Protein AF-A0A2X1PHN5-F1 (afdb_monomer)

Nearest PDB structures (foldseek):
  6il2-assembly1_A  TM=5.111E-01  e=9.758E-01  Xanthomonas oryzae pv. oryzae KACC 10331
  3k6l-assembly1_A  TM=4.875E-01  e=1.347E+00  Escherichia coli K-12
  4dr9-assembly1_A  TM=4.939E-01  e=1.984E+00  Synechococcus elongatus PCC 6301
  5xd8-assembly1_B  TM=5.030E-01  e=1.860E+00  Vibrio sp. EJY3
  6uk0-assembly1_A  TM=2.096E-01  e=1.089E-01  HIV-1 M:B_H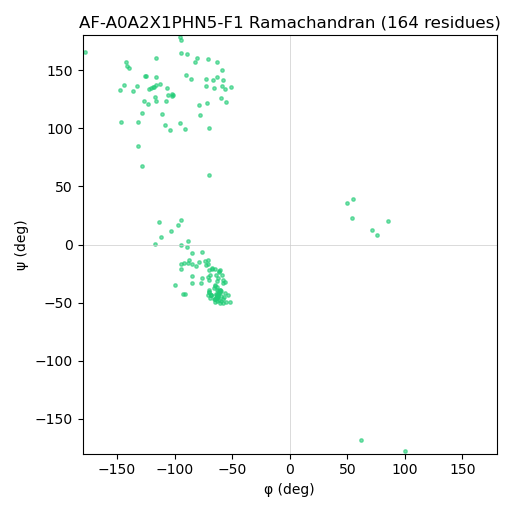XB2R

Organism: Haemophilus influenzae (NCBI:txid727)

Secondary structure (DSSP, 8-state):
--HHHHHHHHHHHHHHS-TT--PPPPTTGGGS---EEEEEEEESSS--GGGG-----S---TTTTTSBTTTTB-S-SEEEEEEEETT--EEEEEEESTTHHHHHHHHHHHHS-TTSPPPSEEEEEE--SSSHHHHHHHHHHHHHHHHHHHHT-GGGTGGGGTTT--

Radius of gyration: 17.21 Å; Cα contacts (8 Å, |Δi|>4): 253; chains: 1; bounding box: 46×29×41 Å

Mean predicted aligned error: 7.7 Å

pLDDT: mean 84.55, std 14.92, range [37.09, 98.5]

Solvent-accessible surface area (backbone atoms only — not comparable to full-atom values): 9466 Å² total; per-residue (Å²): 126,54,72,69,55,51,54,49,48,55,51,53,51,48,71,70,57,53,86,90,68,72,70,78,60,52,80,70,42,76,74,47,74,86,37,51,39,32,39,37,34,42,32,15,62,85,35,50,48,38,73,76,57,82,77,87,66,99,71,76,56,78,60,35,46,54,40,29,77,97,79,50,42,20,56,36,22,15,35,33,43,38,33,32,29,50,77,65,48,75,50,77,48,81,30,63,42,69,55,8,62,60,54,46,52,54,52,50,52,72,53,44,54,73,73,47,78,76,49,83,39,78,47,68,47,48,58,35,81,46,63,34,68,52,53,29,51,50,50,48,53,51,52,54,49,49,52,32,59,34,40,66,51,66,79,60,66,71,56,68,75,66,76,80,77,129

InterPro domains:
  IPR000274 Adenylate cyclase, class-I [PTHR38760] (2-159)
  IPR024686 Adenylate cyclase class-I, conserved site [PS01093] (83-97)
  IPR060068 Adenylate cyclase, class-I, fourth domain [PF26691] (24-154)

Sequence (166 aa):
MTLSTLQSFVTNLRQSFPSTIAKQPKNSDLLNQCEIRSLFIAINLTTDPTSKVEEVLTGISSRDLFSFGSLEQSLVGSIDFTYRNVWNEIRTLHFEGQNAILLALKVLSNKIYRGVNRPDSIQVYCYSERYRQDLRQLVMGLVNRCVSIQVGDINNLAKRHVTRSG

Structure (mmCIF, N/CA/C/O backbone):
data_AF-A0A2X1PHN5-F1
#
_entry.id   AF-A0A2X1PHN5-F1
#
loop_
_atom_site.group_PDB
_atom_site.id
_atom_site.type_symbol
_atom_site.label_atom_id
_atom_site.label_alt_id
_atom_site.label_comp_id
_atom_site.label_asym_id
_atom_site.label_entity_id
_atom_site.label_seq_id
_atom_site.pdbx_PDB_ins_code
_atom_site.Cartn_x
_atom_site.Cartn_y
_atom_site.Cartn_z
_atom_site.occupancy
_atom_site.B_iso_or_equiv
_atom_site.auth_seq_id
_atom_site.auth_comp_id
_atom_site.auth_asym_id
_atom_site.auth_atom_id
_atom_site.pdbx_PDB_model_num
ATOM 1 N N . MET A 1 1 ? 0.512 -2.331 17.552 1.00 79.38 1 MET A N 1
ATOM 2 C CA . MET A 1 1 ? 1.052 -3.461 16.759 1.00 79.38 1 MET A CA 1
ATOM 3 C C . MET A 1 1 ? 1.358 -4.637 17.683 1.00 79.38 1 MET A C 1
ATOM 5 O O . MET A 1 1 ? 2.039 -4.436 18.679 1.00 79.38 1 MET A O 1
ATOM 9 N N . THR A 1 2 ? 0.850 -5.837 17.383 1.00 91.19 2 THR A N 1
ATOM 10 C CA . THR A 1 2 ? 1.113 -7.067 18.160 1.00 91.19 2 THR A CA 1
ATOM 11 C C . THR A 1 2 ? 2.282 -7.867 17.567 1.00 91.19 2 THR A C 1
ATOM 13 O O . THR A 1 2 ? 2.668 -7.658 16.413 1.00 91.19 2 THR A O 1
ATOM 16 N N . LEU A 1 3 ? 2.825 -8.828 18.326 1.00 94.31 3 LEU A N 1
ATOM 17 C CA . LEU A 1 3 ? 3.876 -9.731 17.838 1.00 94.31 3 LEU A CA 1
ATOM 18 C C . LEU A 1 3 ? 3.417 -10.562 16.626 1.00 94.31 3 LEU A C 1
ATOM 20 O O . LEU A 1 3 ? 4.171 -10.712 15.667 1.00 94.31 3 LEU A O 1
ATOM 24 N N . SER A 1 4 ? 2.178 -11.061 16.634 1.00 94.81 4 SER A N 1
ATOM 25 C CA . SER A 1 4 ? 1.624 -11.850 15.524 1.00 94.81 4 SER A CA 1
ATOM 26 C C . SER A 1 4 ? 1.473 -11.024 14.243 1.00 94.81 4 SER A C 1
ATOM 28 O O . SER A 1 4 ? 1.771 -11.514 13.149 1.00 94.81 4 SER A O 1
ATOM 30 N N . THR A 1 5 ? 1.084 -9.749 14.366 1.00 95.06 5 THR A N 1
ATOM 31 C CA . THR A 1 5 ? 1.052 -8.801 13.244 1.00 95.06 5 THR A CA 1
ATOM 32 C C . THR A 1 5 ? 2.453 -8.586 12.675 1.00 95.06 5 THR A C 1
ATOM 34 O O . THR A 1 5 ? 2.631 -8.675 11.460 1.00 95.06 5 THR A O 1
ATOM 37 N N . LEU A 1 6 ? 3.463 -8.390 13.530 1.00 96.12 6 LEU A N 1
ATOM 38 C CA . LEU A 1 6 ? 4.851 -8.219 13.093 1.00 96.12 6 LEU A CA 1
ATOM 39 C C . LEU A 1 6 ? 5.396 -9.472 12.386 1.00 96.12 6 LEU A C 1
ATOM 41 O O . LEU A 1 6 ? 5.999 -9.369 11.321 1.00 96.12 6 LEU A O 1
ATOM 45 N N . GLN A 1 7 ? 5.149 -10.665 12.930 1.00 97.19 7 GLN A N 1
ATOM 46 C CA . GLN A 1 7 ? 5.562 -11.934 12.315 1.00 97.19 7 GLN A CA 1
ATOM 47 C C . GLN A 1 7 ? 4.897 -12.158 10.949 1.00 97.19 7 GLN A C 1
ATOM 49 O O . GLN A 1 7 ? 5.550 -12.600 9.995 1.00 97.19 7 GLN A O 1
ATOM 54 N N . SER A 1 8 ? 3.611 -11.813 10.841 1.00 96.50 8 SER A N 1
ATOM 55 C CA . SER A 1 8 ? 2.874 -11.853 9.576 1.00 96.50 8 SER A CA 1
ATOM 56 C C . SER A 1 8 ? 3.472 -10.869 8.571 1.00 96.50 8 SER A C 1
ATOM 58 O O . SER A 1 8 ? 3.729 -11.245 7.430 1.00 96.50 8 SER A O 1
ATOM 60 N N . PHE A 1 9 ? 3.778 -9.641 9.002 1.00 97.25 9 PHE A N 1
ATOM 61 C CA . PHE A 1 9 ? 4.433 -8.634 8.170 1.00 97.25 9 PHE A CA 1
ATOM 62 C C . PHE A 1 9 ? 5.784 -9.107 7.632 1.00 97.25 9 PHE A C 1
ATOM 64 O O . PHE A 1 9 ? 6.000 -9.083 6.422 1.00 97.25 9 PHE A O 1
ATOM 71 N N . VAL A 1 10 ? 6.663 -9.612 8.501 1.00 96.19 10 VAL A N 1
ATOM 72 C CA . VAL A 1 10 ? 7.979 -10.137 8.104 1.00 96.19 10 VAL A CA 1
ATOM 73 C C . VAL A 1 10 ? 7.837 -11.294 7.111 1.00 96.19 10 VAL A C 1
ATOM 75 O O . VAL A 1 10 ? 8.587 -11.380 6.137 1.00 96.19 10 VAL A O 1
ATOM 78 N N . THR A 1 11 ? 6.855 -12.174 7.319 1.00 96.38 11 THR A N 1
ATOM 79 C CA . THR A 1 11 ? 6.578 -13.289 6.403 1.00 96.38 11 THR A CA 1
ATOM 80 C C . THR A 1 11 ? 6.117 -12.797 5.035 1.00 96.38 11 THR A C 1
ATOM 82 O O . THR A 1 11 ? 6.707 -13.191 4.028 1.00 96.38 11 THR A O 1
ATOM 85 N N . ASN A 1 12 ? 5.138 -11.894 4.997 1.00 96.69 12 ASN A N 1
ATOM 86 C CA . ASN A 1 12 ? 4.619 -11.318 3.758 1.00 96.69 12 ASN A CA 1
ATOM 87 C C . ASN A 1 12 ? 5.710 -10.549 2.997 1.00 96.69 12 ASN A C 1
ATOM 89 O O . ASN A 1 12 ? 5.840 -10.687 1.780 1.00 96.69 12 ASN A O 1
ATOM 93 N N . LEU A 1 13 ? 6.542 -9.782 3.708 1.00 94.56 13 LEU A N 1
ATOM 94 C CA . LEU A 1 13 ? 7.638 -9.016 3.116 1.00 94.56 13 LEU A CA 1
ATOM 95 C C . LEU A 1 13 ? 8.680 -9.941 2.472 1.00 94.56 13 LEU A C 1
ATOM 97 O O . LEU A 1 13 ? 9.066 -9.741 1.320 1.00 94.56 13 LEU A O 1
ATOM 101 N N . ARG A 1 14 ? 9.082 -11.003 3.179 1.00 92.69 14 ARG A N 1
ATOM 102 C CA . ARG A 1 14 ? 10.011 -12.024 2.670 1.00 92.69 14 ARG A CA 1
ATOM 103 C C . ARG A 1 14 ? 9.467 -12.740 1.431 1.00 92.69 14 ARG A C 1
ATOM 105 O O . ARG A 1 14 ? 10.226 -13.001 0.503 1.00 92.69 14 ARG A O 1
ATOM 112 N N . GLN A 1 15 ? 8.168 -13.038 1.400 1.00 91.62 15 GLN A N 1
ATOM 113 C CA . GLN A 1 15 ? 7.505 -13.639 0.235 1.00 91.62 15 GLN A CA 1
ATOM 114 C C . GLN A 1 15 ? 7.393 -12.668 -0.948 1.00 91.62 15 GLN A C 1
ATOM 116 O O . GLN A 1 15 ? 7.431 -13.095 -2.100 1.00 91.62 15 GLN A O 1
ATOM 121 N N . SER A 1 16 ? 7.285 -11.367 -0.675 1.00 91.12 16 SER A N 1
ATOM 122 C CA . SER A 1 16 ? 7.185 -10.327 -1.706 1.00 91.12 16 SER A CA 1
ATOM 123 C C . SER A 1 16 ? 8.523 -10.017 -2.375 1.00 91.12 16 SER A C 1
ATOM 125 O O . SER A 1 16 ? 8.554 -9.634 -3.543 1.00 91.12 16 SER A O 1
ATOM 127 N N . PHE A 1 17 ? 9.631 -10.202 -1.652 1.00 88.00 17 PHE A N 1
ATOM 128 C CA . PHE A 1 17 ? 10.987 -9.931 -2.131 1.00 88.00 17 PHE A CA 1
ATOM 129 C C . PHE A 1 17 ? 11.921 -11.134 -1.924 1.00 88.00 17 PHE A C 1
ATOM 131 O O . PHE A 1 17 ? 12.867 -11.041 -1.137 1.00 88.00 17 PHE A O 1
ATOM 138 N N . PRO A 1 18 ? 11.704 -12.257 -2.633 1.00 77.81 18 PRO A N 1
ATOM 139 C CA . PRO A 1 18 ? 12.570 -13.425 -2.522 1.00 77.81 18 PRO A CA 1
ATOM 140 C C . PRO A 1 18 ? 14.015 -13.076 -2.912 1.00 77.81 18 PRO A C 1
ATOM 142 O O . PRO A 1 18 ? 14.282 -12.555 -3.997 1.00 77.81 18 PRO A O 1
ATOM 145 N N . SER A 1 19 ? 14.959 -13.371 -2.015 1.00 66.62 19 SER A N 1
ATOM 146 C CA . SER A 1 19 ? 16.391 -13.060 -2.157 1.00 66.62 19 SER A CA 1
ATOM 147 C C . SER A 1 19 ? 17.070 -13.799 -3.314 1.00 66.62 19 SER A C 1
ATOM 149 O O . SER A 1 19 ? 18.094 -13.348 -3.815 1.00 66.62 19 SER A O 1
ATOM 151 N N . THR A 1 20 ? 16.482 -14.900 -3.777 1.00 59.81 20 THR A N 1
ATOM 152 C CA . THR A 1 20 ? 17.020 -15.765 -4.834 1.00 59.81 20 THR A CA 1
ATOM 153 C C . THR A 1 20 ? 16.688 -15.309 -6.260 1.00 59.81 20 THR A C 1
ATOM 155 O O . THR A 1 20 ? 17.206 -15.892 -7.206 1.00 59.81 20 THR A O 1
ATOM 158 N N . ILE A 1 21 ? 15.841 -14.284 -6.447 1.00 58.97 21 ILE A N 1
ATOM 159 C CA . ILE A 1 21 ? 15.215 -13.966 -7.755 1.00 58.97 21 ILE A CA 1
ATOM 160 C C . ILE A 1 21 ? 15.618 -12.581 -8.302 1.00 58.97 21 ILE A C 1
ATOM 162 O O . ILE A 1 21 ? 15.196 -12.175 -9.386 1.00 58.97 21 ILE A O 1
ATOM 166 N N . ALA A 1 22 ? 16.462 -11.822 -7.603 1.00 63.22 22 ALA A N 1
ATOM 167 C CA . ALA A 1 22 ? 16.841 -10.491 -8.070 1.00 63.22 22 ALA A CA 1
ATOM 168 C C . ALA A 1 22 ? 17.737 -10.562 -9.326 1.00 63.22 22 ALA A C 1
ATOM 170 O O . ALA A 1 22 ? 18.942 -10.787 -9.229 1.00 63.22 22 ALA A O 1
ATOM 171 N N . LYS A 1 23 ? 17.151 -10.346 -10.516 1.00 67.56 23 LYS A N 1
ATOM 172 C CA . LYS A 1 23 ? 17.905 -10.165 -11.768 1.00 67.56 23 LYS A CA 1
ATOM 173 C C . LYS A 1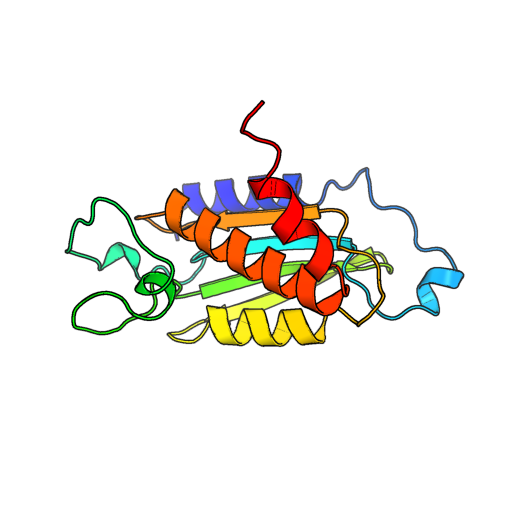 23 ? 18.898 -9.016 -11.590 1.00 67.56 23 LYS A C 1
ATOM 175 O O . LYS A 1 23 ? 18.478 -7.893 -11.291 1.00 67.56 23 LYS A O 1
ATOM 180 N N . GLN A 1 24 ? 20.182 -9.304 -11.803 1.00 76.25 24 GLN A N 1
ATOM 181 C CA . GLN A 1 24 ? 21.234 -8.290 -11.802 1.00 76.25 24 GLN A CA 1
ATOM 182 C C . GLN A 1 24 ? 20.889 -7.194 -12.824 1.00 76.25 24 GLN A C 1
ATOM 184 O O . GLN A 1 24 ? 20.470 -7.539 -13.936 1.00 76.25 24 GLN A O 1
ATOM 189 N N . PRO A 1 25 ? 21.013 -5.904 -12.462 1.00 77.38 25 PRO A N 1
ATOM 190 C CA . PRO A 1 25 ? 20.786 -4.815 -13.401 1.00 77.38 25 PRO A CA 1
ATOM 191 C C . PRO A 1 25 ? 21.736 -4.942 -14.592 1.00 77.38 25 PRO A C 1
ATOM 193 O O . PRO A 1 25 ? 22.926 -5.209 -14.422 1.00 77.38 25 PRO A O 1
ATOM 196 N N . LYS A 1 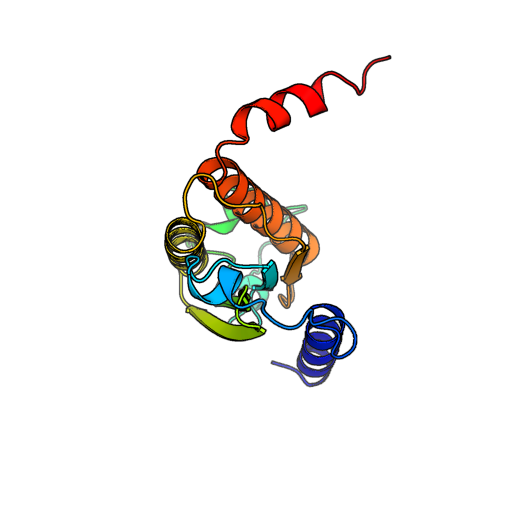26 ? 21.225 -4.741 -15.803 1.00 79.31 26 LYS A N 1
ATOM 197 C CA . LYS A 1 26 ? 22.058 -4.565 -16.995 1.00 79.31 26 LYS A CA 1
ATOM 198 C C . LYS A 1 26 ? 22.533 -3.116 -17.068 1.00 79.31 26 LYS A C 1
ATOM 200 O O . LYS A 1 26 ? 21.853 -2.217 -16.584 1.00 79.31 26 LYS A O 1
ATOM 205 N N . ASN A 1 27 ? 23.639 -2.855 -17.765 1.00 76.56 27 ASN A N 1
ATOM 206 C CA . ASN A 1 27 ? 24.105 -1.477 -17.991 1.00 76.56 27 ASN A CA 1
ATOM 207 C C . ASN A 1 27 ? 23.039 -0.598 -18.672 1.00 76.56 27 ASN A C 1
ATOM 209 O O . ASN A 1 27 ? 22.947 0.587 -18.376 1.00 76.56 27 ASN A O 1
ATOM 213 N N . SER A 1 28 ? 22.194 -1.180 -19.529 1.00 75.31 28 SER A N 1
ATOM 214 C CA . SER A 1 28 ? 21.042 -0.491 -20.126 1.00 75.31 28 SER A CA 1
ATOM 215 C C . SER A 1 28 ? 20.005 -0.042 -19.094 1.00 75.31 28 SER A C 1
ATOM 217 O O . SER A 1 28 ? 19.365 0.984 -19.287 1.00 75.31 28 SER A O 1
ATOM 219 N N . ASP A 1 29 ? 19.849 -0.775 -17.989 1.00 74.00 29 ASP A N 1
ATOM 220 C CA . ASP A 1 29 ? 18.868 -0.454 -16.950 1.00 74.00 29 ASP A CA 1
ATOM 221 C C . ASP A 1 29 ? 19.283 0.797 -16.169 1.00 74.00 29 ASP A C 1
ATOM 223 O O . ASP A 1 29 ? 18.424 1.532 -15.692 1.00 74.00 29 ASP A O 1
ATOM 227 N N . LEU A 1 30 ? 20.589 1.078 -16.079 1.00 71.94 30 LEU A N 1
ATOM 228 C CA . LEU A 1 30 ? 21.127 2.293 -15.452 1.00 71.94 30 LEU A CA 1
ATOM 229 C C . LEU A 1 30 ? 20.787 3.566 -16.239 1.00 71.94 30 LEU A C 1
ATOM 231 O O . LEU A 1 30 ? 20.820 4.656 -15.677 1.00 71.94 30 LEU A O 1
ATOM 235 N N . LEU A 1 31 ? 20.454 3.425 -17.525 1.00 70.12 31 LEU A N 1
ATOM 236 C CA . LEU A 1 31 ? 20.035 4.527 -18.393 1.00 70.12 31 LEU A CA 1
ATOM 237 C C . LEU A 1 31 ? 18.518 4.768 -18.338 1.00 70.12 31 LEU A C 1
ATOM 239 O O . LEU A 1 31 ? 18.054 5.828 -18.759 1.00 70.12 31 LEU A O 1
ATOM 243 N N . ASN A 1 32 ? 17.750 3.804 -17.820 1.00 67.00 32 ASN A N 1
ATOM 244 C CA . ASN A 1 32 ? 16.304 3.918 -17.668 1.00 67.00 32 ASN A CA 1
ATOM 245 C C . ASN A 1 32 ? 15.939 4.731 -16.424 1.00 67.00 32 ASN A C 1
ATOM 247 O O . ASN A 1 32 ? 16.716 4.877 -15.476 1.00 67.00 32 ASN A O 1
ATOM 251 N N . GLN A 1 33 ? 14.707 5.235 -16.405 1.00 70.75 33 GLN A N 1
ATOM 252 C CA . GLN A 1 33 ? 14.147 5.823 -15.194 1.00 70.75 33 GLN A CA 1
ATOM 253 C C . GLN A 1 33 ? 14.046 4.748 -14.098 1.00 70.75 33 GLN A C 1
ATOM 255 O O . GLN A 1 33 ? 14.027 3.551 -14.371 1.00 70.75 33 GLN A O 1
ATOM 260 N N . CYS A 1 34 ? 14.016 5.178 -12.836 1.00 74.12 34 CYS A N 1
ATOM 261 C CA . CYS A 1 34 ? 14.020 4.329 -11.640 1.00 74.12 34 CYS A CA 1
ATOM 262 C C . CYS A 1 34 ? 12.682 3.560 -11.464 1.00 74.12 34 CYS A C 1
ATOM 264 O O . CYS A 1 34 ? 11.959 3.746 -10.483 1.00 74.12 34 CYS A O 1
ATOM 266 N N . GLU A 1 35 ? 12.328 2.738 -12.451 1.00 84.38 35 GLU A N 1
ATOM 267 C CA . GLU A 1 35 ? 11.057 2.033 -12.608 1.00 84.38 35 GLU A CA 1
ATOM 268 C C . GLU A 1 35 ? 10.847 0.970 -11.529 1.00 84.38 35 GLU A C 1
ATOM 270 O O . GLU A 1 35 ? 11.771 0.245 -11.148 1.00 84.38 35 GLU A O 1
ATOM 275 N N . ILE A 1 36 ? 9.605 0.850 -11.058 1.00 89.12 36 ILE A N 1
ATOM 276 C CA . ILE A 1 36 ? 9.200 -0.142 -10.060 1.00 89.12 36 ILE A CA 1
ATOM 277 C C . ILE A 1 36 ? 9.014 -1.509 -10.733 1.00 89.12 36 ILE A C 1
ATOM 279 O O . ILE A 1 36 ? 8.139 -1.664 -11.579 1.00 89.12 36 ILE A O 1
ATOM 283 N N . ARG A 1 37 ? 9.772 -2.523 -10.294 1.00 88.31 37 ARG A N 1
ATOM 284 C CA . ARG A 1 37 ? 9.601 -3.927 -10.715 1.00 88.31 37 ARG A CA 1
ATOM 285 C C . ARG A 1 37 ? 8.652 -4.698 -9.808 1.00 88.31 37 ARG A C 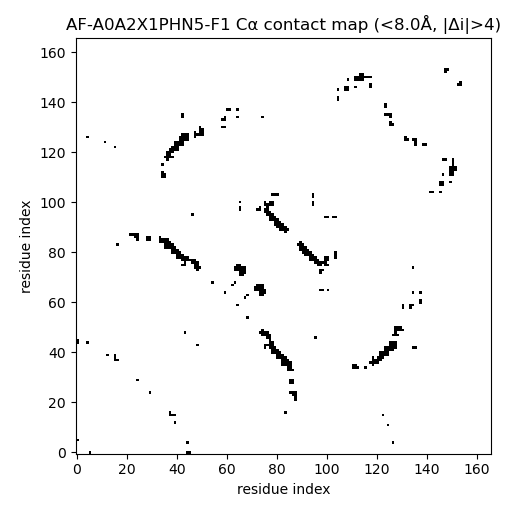1
ATOM 287 O O . ARG A 1 37 ? 7.817 -5.458 -10.278 1.00 88.31 37 ARG A O 1
ATOM 294 N N . SER A 1 38 ? 8.771 -4.513 -8.500 1.00 91.69 38 SER A N 1
ATOM 295 C CA . SER A 1 38 ? 7.950 -5.231 -7.520 1.00 91.69 38 SER A CA 1
ATOM 296 C C . SER A 1 38 ? 7.469 -4.264 -6.459 1.00 91.69 38 SER A C 1
ATOM 298 O O . SER A 1 38 ? 8.278 -3.505 -5.927 1.00 91.69 38 SER A O 1
ATOM 300 N N . LEU A 1 39 ? 6.175 -4.300 -6.152 1.00 95.06 39 LEU A N 1
ATOM 301 C CA . LEU A 1 39 ? 5.524 -3.414 -5.195 1.00 95.06 39 LEU A CA 1
ATOM 302 C C . LEU A 1 39 ? 4.827 -4.232 -4.105 1.00 95.06 39 LEU A C 1
ATOM 304 O O . LEU A 1 39 ? 3.924 -5.019 -4.379 1.00 95.06 39 LEU A O 1
ATOM 308 N N . PHE A 1 40 ? 5.233 -4.006 -2.865 1.00 97.44 40 PHE A N 1
ATOM 309 C CA . PHE A 1 40 ? 4.589 -4.486 -1.653 1.00 97.44 40 PHE A CA 1
ATOM 310 C C . PHE A 1 40 ? 3.881 -3.320 -0.969 1.00 97.44 40 PHE A C 1
ATOM 312 O O . PHE A 1 40 ? 4.455 -2.240 -0.818 1.00 97.44 40 PHE A O 1
ATOM 319 N N . ILE A 1 41 ? 2.644 -3.550 -0.543 1.00 98.38 41 ILE A N 1
ATOM 320 C CA . ILE A 1 41 ? 1.806 -2.545 0.100 1.00 98.38 41 ILE A CA 1
ATOM 321 C C . ILE A 1 41 ? 1.301 -3.095 1.426 1.00 98.38 41 ILE A C 1
ATOM 323 O O . ILE A 1 41 ? 0.645 -4.141 1.449 1.00 98.38 41 ILE A O 1
ATOM 327 N N . ALA A 1 42 ? 1.578 -2.379 2.512 1.00 98.44 42 ALA A N 1
ATOM 328 C CA . ALA A 1 42 ? 1.033 -2.663 3.833 1.00 98.44 42 ALA A CA 1
ATOM 329 C C . ALA A 1 42 ? -0.005 -1.603 4.197 1.00 98.44 42 ALA A C 1
ATOM 331 O O . ALA A 1 42 ? 0.295 -0.418 4.189 1.00 98.44 42 ALA A O 1
ATOM 332 N N . ILE A 1 43 ? -1.225 -2.033 4.506 1.00 98.38 43 ILE A N 1
ATOM 333 C CA . ILE A 1 43 ? -2.319 -1.157 4.936 1.00 98.38 43 ILE A CA 1
ATOM 334 C C . ILE A 1 43 ? -2.462 -1.278 6.449 1.00 98.38 43 ILE A C 1
ATOM 336 O O . ILE A 1 43 ? -2.589 -2.397 6.957 1.00 98.38 43 ILE A O 1
ATOM 340 N N . ASN A 1 44 ? -2.494 -0.137 7.134 1.00 97.56 44 ASN A N 1
ATOM 341 C CA . ASN A 1 44 ? -2.765 0.008 8.563 1.00 97.56 44 ASN A CA 1
ATOM 342 C C . ASN A 1 44 ? -1.837 -0.833 9.451 1.00 97.56 44 ASN A C 1
ATOM 344 O O . ASN A 1 44 ? -2.268 -1.430 10.435 1.00 97.56 44 ASN A O 1
ATOM 348 N N . LEU A 1 45 ? -0.555 -0.923 9.085 1.00 97.44 45 LEU A N 1
ATOM 349 C CA . LEU A 1 45 ? 0.442 -1.636 9.887 1.00 97.44 45 LEU A CA 1
ATOM 350 C C . LEU A 1 45 ? 0.773 -0.876 11.181 1.00 97.44 45 LEU A C 1
ATOM 352 O O . LEU A 1 45 ? 0.879 -1.485 12.247 1.00 97.44 45 LEU A O 1
ATOM 356 N N . THR A 1 46 ? 0.950 0.443 11.071 1.00 96.19 46 THR A N 1
ATOM 357 C CA . THR A 1 46 ? 1.307 1.331 12.191 1.00 96.19 46 THR A CA 1
ATOM 358 C C . THR A 1 46 ? 0.079 1.937 12.862 1.00 96.19 46 THR A C 1
ATOM 360 O O . THR A 1 46 ? 0.000 1.927 14.090 1.00 96.19 46 THR A O 1
ATOM 363 N N . THR A 1 47 ? -0.898 2.385 12.067 1.00 95.94 47 THR A N 1
ATOM 364 C CA . THR A 1 47 ? -2.065 3.138 12.534 1.00 95.94 47 THR A CA 1
ATOM 365 C C . THR A 1 47 ? -3.330 2.538 11.929 1.00 95.94 47 THR A C 1
ATOM 367 O O . THR A 1 47 ? -3.610 2.705 10.743 1.00 95.94 47 THR A O 1
ATOM 370 N N . ASP A 1 48 ? -4.093 1.821 12.759 1.00 95.12 48 ASP A N 1
ATOM 371 C CA . ASP A 1 48 ? -5.333 1.149 12.365 1.00 95.12 48 ASP A CA 1
ATOM 372 C C . ASP A 1 48 ? -6.575 1.842 12.953 1.00 95.12 48 ASP A C 1
ATOM 374 O O . ASP A 1 48 ? -6.888 1.648 14.134 1.00 95.12 48 ASP A O 1
ATOM 378 N N . PRO A 1 49 ? -7.321 2.622 12.147 1.00 93.12 49 PRO A N 1
ATOM 379 C CA . PRO A 1 49 ? -8.532 3.295 12.606 1.00 93.12 49 PRO A CA 1
ATOM 380 C C . PRO A 1 49 ? -9.698 2.315 12.811 1.00 93.12 49 PRO A C 1
ATOM 382 O O . PRO A 1 49 ? -10.647 2.641 13.519 1.00 93.12 49 PRO A O 1
ATOM 385 N N . THR A 1 50 ? -9.628 1.101 12.247 1.00 92.06 50 THR A N 1
ATOM 386 C CA . THR A 1 50 ? -10.737 0.135 12.293 1.00 92.06 50 THR A CA 1
ATOM 387 C C . THR A 1 50 ? -10.981 -0.455 13.685 1.00 92.06 50 THR A C 1
ATOM 389 O O . THR A 1 50 ? -12.097 -0.876 13.984 1.00 92.06 50 THR A O 1
ATOM 392 N N . SER A 1 51 ? -9.973 -0.430 14.562 1.00 88.44 51 SER A N 1
ATOM 393 C CA . SER A 1 51 ? -10.075 -0.847 15.970 1.00 88.44 51 SER A CA 1
ATOM 394 C C . SER A 1 51 ? -11.131 -0.056 16.758 1.00 88.44 51 SER A C 1
ATOM 396 O O . SER A 1 51 ? -11.770 -0.596 17.658 1.00 88.44 51 SER A O 1
ATOM 398 N N . LYS A 1 52 ? -11.359 1.210 16.381 1.00 86.00 52 LYS A N 1
ATOM 399 C CA . LYS A 1 52 ? -12.300 2.135 17.035 1.00 86.00 52 LYS A CA 1
ATOM 400 C C . LYS A 1 52 ? -13.687 2.154 16.393 1.00 86.00 52 LYS A C 1
ATOM 402 O O . LYS A 1 52 ? -14.548 2.912 16.823 1.00 86.00 52 LYS A O 1
ATOM 407 N N . VAL A 1 53 ? -13.899 1.365 15.342 1.00 82.75 53 VAL A N 1
ATOM 408 C CA . VAL A 1 53 ? -15.189 1.303 14.656 1.00 82.75 53 VAL A CA 1
ATOM 409 C C . VAL A 1 53 ? -16.144 0.440 15.477 1.00 82.75 53 VAL A C 1
ATOM 411 O O . VAL A 1 53 ? -15.955 -0.772 15.598 1.00 82.75 53 VAL A O 1
ATOM 414 N N . GLU A 1 54 ? -17.164 1.083 16.041 1.00 77.75 54 GLU A N 1
ATOM 415 C CA . GLU A 1 54 ? -18.239 0.429 16.798 1.00 77.75 54 GLU A CA 1
ATOM 416 C C . GLU A 1 54 ? -19.359 -0.088 15.878 1.00 77.75 54 GLU A C 1
ATOM 418 O O . GLU A 1 54 ? -20.011 -1.085 16.187 1.00 77.75 54 GLU A O 1
ATOM 423 N N . GLU A 1 55 ? -19.545 0.538 14.712 1.00 73.69 55 GLU A N 1
ATOM 424 C CA . GLU A 1 55 ? -20.536 0.128 13.716 1.00 73.69 55 GLU A CA 1
ATOM 425 C C . GLU A 1 55 ? -20.123 -1.174 13.015 1.00 73.69 55 GLU A C 1
ATOM 427 O O . GLU A 1 55 ? -19.074 -1.269 12.370 1.00 73.69 55 GLU A O 1
ATOM 432 N N . VAL A 1 56 ? -20.979 -2.193 13.114 1.00 68.25 56 VAL A N 1
ATOM 433 C CA . VAL A 1 56 ? -20.808 -3.463 12.402 1.00 68.25 56 VAL A CA 1
ATOM 434 C C . VAL A 1 56 ? -21.519 -3.366 11.059 1.00 68.25 56 VAL A C 1
ATOM 436 O O . VAL A 1 56 ? -22.735 -3.534 10.975 1.00 68.25 56 VAL A O 1
ATOM 439 N N . LEU A 1 57 ? -20.758 -3.108 9.998 1.00 73.38 57 LEU A N 1
ATOM 440 C CA . LEU A 1 57 ? -21.258 -3.222 8.633 1.00 73.38 57 LEU A CA 1
ATOM 441 C C . LEU A 1 57 ? -21.024 -4.637 8.100 1.00 73.38 57 LEU A C 1
ATOM 443 O O . LEU A 1 57 ? -20.011 -5.274 8.388 1.00 73.38 57 LEU A O 1
ATOM 447 N N . 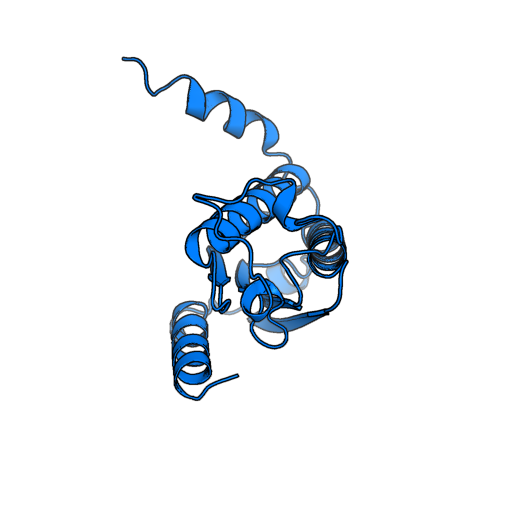THR A 1 58 ? -21.952 -5.118 7.274 1.00 75.44 58 THR A N 1
ATOM 448 C CA . THR A 1 58 ? -21.817 -6.395 6.552 1.00 75.44 58 THR A CA 1
ATOM 449 C C . THR A 1 58 ? -20.766 -6.338 5.438 1.00 75.44 58 THR A C 1
ATOM 451 O O . THR A 1 58 ? -20.346 -7.381 4.944 1.00 75.44 58 THR A O 1
ATOM 454 N N . GLY A 1 59 ? -20.318 -5.135 5.069 1.00 75.56 59 GLY A N 1
ATOM 455 C CA . GLY A 1 59 ? -19.217 -4.876 4.148 1.00 75.56 59 GLY A CA 1
ATOM 456 C C . GLY A 1 59 ? -18.961 -3.377 4.000 1.00 75.56 59 GLY A C 1
ATOM 457 O O . GLY A 1 59 ? -19.797 -2.561 4.388 1.00 75.56 59 GLY A O 1
ATOM 458 N N . ILE A 1 60 ? -17.808 -3.019 3.432 1.00 85.88 60 ILE A N 1
ATOM 459 C CA . ILE A 1 60 ? -17.437 -1.624 3.148 1.00 85.88 60 ILE A CA 1
ATOM 460 C C . ILE A 1 60 ? -17.291 -1.375 1.643 1.00 85.88 60 ILE A C 1
ATOM 462 O O . ILE A 1 60 ? -16.831 -2.224 0.877 1.00 85.88 60 ILE A O 1
ATOM 466 N N . SER A 1 61 ? -17.689 -0.186 1.207 1.00 85.38 61 SER A N 1
ATOM 467 C CA . SER A 1 61 ? -17.606 0.289 -0.172 1.00 85.38 61 SER A CA 1
ATOM 468 C C . SER A 1 61 ? -16.334 1.109 -0.428 1.00 85.38 61 SER A C 1
ATOM 470 O O . SER A 1 61 ? -15.550 1.414 0.467 1.00 85.38 61 SER A O 1
ATOM 472 N N . SER A 1 62 ? -16.121 1.530 -1.680 1.00 82.56 62 SER A N 1
ATOM 473 C CA . SER A 1 62 ? -14.997 2.423 -2.009 1.00 82.56 62 SER A CA 1
ATOM 474 C C . SER A 1 62 ? -15.102 3.801 -1.345 1.00 82.56 62 SER A C 1
ATOM 476 O O . SER A 1 62 ? -14.071 4.428 -1.133 1.00 82.56 62 SER A O 1
ATOM 478 N N . ARG A 1 63 ? -16.315 4.280 -1.027 1.00 84.00 63 ARG A N 1
ATOM 479 C CA . ARG A 1 63 ? -16.523 5.563 -0.331 1.00 84.00 63 ARG A CA 1
ATOM 480 C C . ARG A 1 63 ? -16.025 5.483 1.109 1.00 84.00 63 ARG A C 1
ATOM 482 O O . ARG A 1 63 ? -15.296 6.363 1.555 1.00 84.00 63 ARG A O 1
ATOM 489 N N . ASP A 1 64 ? -16.356 4.375 1.759 1.00 82.19 64 ASP A N 1
ATOM 490 C CA . ASP A 1 64 ? -16.018 4.068 3.149 1.00 82.19 64 ASP A CA 1
ATOM 491 C C . ASP A 1 64 ? -14.506 4.020 3.388 1.00 82.19 64 ASP A C 1
ATOM 493 O O . ASP A 1 64 ? -14.032 4.233 4.497 1.00 82.19 64 ASP A O 1
ATOM 497 N N . LEU A 1 65 ? -13.719 3.801 2.332 1.00 83.88 65 LEU A N 1
ATOM 498 C CA . LEU A 1 65 ? -12.267 3.859 2.412 1.00 83.88 65 LEU A CA 1
ATOM 499 C C . LEU A 1 65 ? -11.744 5.267 2.743 1.00 83.88 65 LEU A C 1
ATOM 501 O O . LEU A 1 65 ? -10.739 5.385 3.438 1.00 83.88 65 LEU A O 1
ATOM 505 N N . PHE A 1 66 ? -12.413 6.312 2.247 1.00 85.69 66 PHE A N 1
ATOM 506 C CA . PHE A 1 66 ? -12.011 7.712 2.422 1.00 85.69 66 PHE A CA 1
ATOM 507 C C . PHE A 1 66 ? -12.789 8.408 3.540 1.00 85.69 66 PHE A C 1
ATOM 509 O O . PHE A 1 66 ? -12.229 9.250 4.239 1.00 85.69 66 PHE A O 1
ATOM 516 N N . SER A 1 67 ? -14.065 8.055 3.699 1.00 84.81 67 SER A N 1
ATOM 517 C CA . SER A 1 67 ? -14.977 8.691 4.647 1.00 84.81 67 SER A CA 1
ATOM 518 C C . SER A 1 67 ? -15.968 7.662 5.182 1.00 84.81 67 SER A C 1
ATOM 520 O O . SER A 1 67 ? -16.888 7.261 4.471 1.00 84.81 67 SER A O 1
ATOM 522 N N . PHE A 1 68 ? -15.767 7.248 6.431 1.00 81.88 68 PHE A N 1
ATOM 523 C CA . PHE A 1 68 ? -16.554 6.237 7.128 1.00 81.88 68 PHE A CA 1
ATOM 524 C C . PHE A 1 68 ? -17.351 6.827 8.290 1.00 81.88 68 PHE A C 1
ATOM 526 O O . PHE A 1 68 ? -16.818 7.609 9.085 1.00 81.88 68 PHE A O 1
ATOM 533 N N . GLY A 1 69 ? -18.599 6.372 8.421 1.00 78.56 69 GLY A N 1
ATOM 534 C CA . GLY A 1 69 ? -19.490 6.721 9.525 1.00 78.56 69 GLY A CA 1
ATOM 535 C C . GLY A 1 69 ? -19.808 8.217 9.603 1.00 78.56 69 GLY A C 1
ATOM 536 O O . GLY A 1 69 ? -19.511 9.000 8.699 1.00 78.56 69 GLY A O 1
ATOM 537 N N . SER A 1 70 ? -20.403 8.625 10.721 1.00 76.06 70 SER A N 1
ATOM 538 C CA . SER A 1 70 ? -20.789 10.020 10.985 1.00 76.06 70 SER A CA 1
ATOM 539 C C . SER A 1 70 ? -19.603 10.978 11.152 1.00 76.06 70 SER A C 1
ATOM 541 O O . SER A 1 70 ? -19.762 12.183 10.980 1.00 76.06 70 SER A O 1
ATOM 543 N N . LEU A 1 71 ? -18.416 10.451 11.470 1.00 78.75 71 LEU A N 1
ATOM 544 C CA . LEU A 1 71 ? -17.188 11.229 11.653 1.00 78.75 71 LEU A CA 1
ATOM 545 C C . LEU A 1 71 ? -16.382 11.418 10.356 1.00 78.75 71 LEU A C 1
ATOM 547 O O . LEU A 1 71 ? -15.333 12.058 10.393 1.00 78.75 71 LEU A O 1
ATOM 551 N N . GLU A 1 72 ? -16.834 10.843 9.235 1.00 83.38 72 GLU A N 1
ATOM 552 C CA . GLU A 1 72 ? -16.188 10.923 7.915 1.00 83.38 72 GLU A CA 1
ATOM 553 C C . GLU A 1 72 ? -14.682 10.583 7.930 1.00 83.38 72 GLU A C 1
ATOM 555 O O . GLU A 1 72 ? -13.868 11.157 7.197 1.00 83.38 72 GLU A O 1
ATOM 560 N N . GLN A 1 73 ? -14.283 9.623 8.769 1.00 86.12 73 GLN A N 1
ATOM 561 C CA . GLN A 1 73 ? -12.878 9.240 8.919 1.00 86.12 73 GLN A CA 1
ATOM 562 C C . GLN A 1 73 ? -12.466 8.194 7.883 1.00 86.12 73 GLN A C 1
ATOM 564 O O . GLN A 1 73 ? -13.220 7.282 7.567 1.00 86.12 73 GLN A O 1
ATOM 569 N N . SER A 1 74 ? -11.240 8.297 7.373 1.00 91.19 74 SER A N 1
ATOM 570 C CA . SER A 1 74 ? -10.661 7.271 6.500 1.00 91.19 74 SER A CA 1
ATOM 571 C C . SER A 1 74 ? -10.451 5.969 7.274 1.00 91.19 74 SER A C 1
ATOM 573 O O . SER A 1 74 ? -9.876 5.977 8.364 1.00 91.19 74 SER A O 1
ATOM 575 N N . LEU A 1 75 ? -10.837 4.835 6.679 1.00 94.19 75 LEU A N 1
ATOM 576 C CA . LEU A 1 75 ? -10.493 3.510 7.208 1.00 94.19 75 LEU A CA 1
ATOM 577 C C . LEU A 1 75 ? -9.034 3.121 6.932 1.00 94.19 75 LEU A C 1
ATOM 579 O O . LEU A 1 75 ? -8.568 2.098 7.428 1.00 94.19 75 LEU A O 1
ATOM 583 N N . VAL A 1 76 ? -8.297 3.918 6.157 1.00 95.94 76 VAL A N 1
ATOM 584 C CA . VAL A 1 76 ? -6.849 3.783 5.967 1.00 95.94 76 VAL A CA 1
ATOM 585 C C . VAL A 1 76 ? -6.153 4.867 6.785 1.00 95.94 76 VAL A C 1
ATOM 587 O O . VAL A 1 76 ? -6.087 6.020 6.358 1.00 95.94 76 VAL A O 1
ATOM 590 N N . GLY A 1 77 ? -5.666 4.492 7.968 1.00 96.06 77 GLY A N 1
ATOM 591 C CA . GLY A 1 77 ? -4.899 5.358 8.861 1.00 96.06 77 GLY A CA 1
ATOM 592 C C . GLY A 1 77 ? -3.414 5.380 8.522 1.00 96.06 77 GLY A C 1
ATOM 593 O O . GLY A 1 77 ? -2.797 6.434 8.640 1.00 96.06 77 GLY A O 1
ATOM 594 N N . SER A 1 78 ? -2.852 4.271 8.036 1.00 97.94 78 SER A N 1
ATOM 595 C CA . SER A 1 78 ? -1.515 4.259 7.441 1.00 97.94 78 SER A CA 1
ATOM 596 C C . SER A 1 78 ? -1.408 3.349 6.224 1.00 97.94 78 SER A C 1
ATOM 598 O O . SER A 1 78 ? -2.167 2.395 6.048 1.00 97.94 78 SER A O 1
ATOM 600 N N . ILE A 1 79 ? -0.470 3.668 5.338 1.00 98.50 79 ILE A N 1
ATOM 601 C CA . ILE A 1 79 ? -0.137 2.843 4.183 1.00 98.50 79 ILE A CA 1
ATOM 602 C C . ILE A 1 79 ? 1.347 2.979 3.853 1.00 98.50 79 ILE A C 1
ATOM 604 O O . ILE A 1 79 ? 1.880 4.084 3.759 1.00 98.50 79 ILE A O 1
ATOM 608 N N . ASP A 1 80 ? 2.002 1.845 3.643 1.00 98.25 80 ASP A N 1
ATOM 609 C CA . ASP A 1 80 ? 3.411 1.774 3.280 1.00 98.25 80 ASP A CA 1
ATOM 610 C C . ASP A 1 80 ? 3.573 1.160 1.898 1.00 98.25 80 ASP A C 1
ATOM 612 O O . ASP A 1 80 ? 2.950 0.142 1.586 1.00 98.25 80 ASP A O 1
ATOM 616 N N . PHE A 1 81 ? 4.458 1.737 1.089 1.00 97.38 81 PHE A N 1
ATOM 617 C CA . PHE A 1 81 ? 4.935 1.143 -0.154 1.00 97.38 81 PHE A CA 1
ATOM 618 C C . PHE A 1 81 ? 6.389 0.745 0.002 1.00 97.38 81 PHE A C 1
ATOM 620 O O . PHE A 1 81 ? 7.260 1.609 0.044 1.00 97.38 81 PHE A O 1
ATOM 627 N N . THR A 1 82 ? 6.662 -0.553 -0.001 1.00 96.75 82 THR A N 1
ATOM 628 C CA . THR A 1 82 ? 8.016 -1.063 -0.204 1.00 96.75 82 THR A CA 1
ATOM 629 C C . THR A 1 82 ? 8.123 -1.541 -1.637 1.00 96.75 82 THR A C 1
ATOM 631 O O . THR A 1 82 ? 7.279 -2.304 -2.096 1.00 96.75 82 THR A O 1
ATOM 634 N N . TYR A 1 83 ? 9.138 -1.109 -2.371 1.00 94.31 83 TYR A N 1
ATOM 635 C CA . TYR A 1 83 ? 9.306 -1.519 -3.756 1.00 94.31 83 TYR A CA 1
ATOM 636 C C . TYR A 1 83 ? 10.756 -1.801 -4.111 1.00 94.31 83 TYR A C 1
ATOM 638 O O . TYR A 1 83 ? 11.671 -1.207 -3.545 1.00 94.31 83 TYR A O 1
ATOM 646 N N . ARG A 1 84 ? 10.945 -2.693 -5.087 1.00 91.62 84 ARG A N 1
ATOM 647 C CA . ARG A 1 84 ? 12.230 -2.962 -5.737 1.00 91.62 84 ARG A CA 1
ATOM 648 C C . ARG A 1 84 ? 12.221 -2.347 -7.131 1.00 91.62 84 ARG A C 1
ATOM 650 O O . ARG A 1 84 ? 11.289 -2.603 -7.895 1.00 91.62 84 ARG A O 1
ATOM 657 N N . ASN A 1 85 ? 13.236 -1.558 -7.469 1.00 89.06 85 ASN A N 1
ATOM 658 C CA . ASN A 1 85 ? 13.345 -0.916 -8.784 1.00 89.06 85 ASN A CA 1
ATOM 659 C C . ASN A 1 85 ? 14.213 -1.712 -9.780 1.00 89.06 85 ASN A C 1
ATOM 661 O O . ASN A 1 85 ? 14.769 -2.762 -9.439 1.00 89.06 85 ASN A O 1
ATOM 665 N N . VAL A 1 86 ? 14.352 -1.216 -11.014 1.00 85.38 86 VAL A N 1
ATOM 666 C CA . VAL A 1 86 ? 15.221 -1.774 -12.079 1.00 85.38 86 VAL A CA 1
ATOM 667 C C . VAL A 1 86 ? 16.718 -1.805 -11.742 1.00 85.38 86 VAL A C 1
ATOM 669 O O . VAL A 1 86 ? 17.430 -2.682 -12.221 1.00 85.38 86 VAL A O 1
ATOM 672 N N . TRP A 1 87 ? 17.178 -0.972 -10.809 1.00 86.62 87 TRP A N 1
ATOM 673 C CA . TRP A 1 87 ? 18.554 -0.993 -10.284 1.00 86.62 87 TRP A CA 1
ATOM 674 C C . TRP A 1 87 ? 18.745 -1.932 -9.094 1.00 86.62 87 TRP A C 1
ATOM 676 O O . TRP A 1 87 ? 19.835 -2.031 -8.546 1.00 86.62 87 TRP A O 1
ATOM 686 N N . ASN A 1 88 ? 17.690 -2.659 -8.719 1.00 86.62 88 ASN A N 1
ATOM 687 C CA . ASN A 1 88 ? 17.673 -3.606 -7.610 1.00 86.62 88 ASN A CA 1
ATOM 688 C C . ASN A 1 88 ? 17.718 -2.953 -6.215 1.00 86.62 88 ASN A C 1
ATOM 690 O O . ASN A 1 88 ? 17.874 -3.657 -5.217 1.00 86.62 88 ASN A O 1
ATOM 694 N N . GLU A 1 89 ? 17.513 -1.637 -6.128 1.00 89.12 89 GLU A N 1
ATOM 695 C CA . GLU A 1 89 ? 17.338 -0.938 -4.856 1.00 89.12 89 GLU A CA 1
ATOM 696 C C . GLU A 1 89 ? 15.966 -1.259 -4.268 1.00 89.12 89 GLU A C 1
ATOM 698 O O . GLU A 1 89 ? 14.967 -1.312 -4.995 1.00 89.12 89 GLU A O 1
ATOM 703 N N . ILE A 1 90 ? 15.912 -1.405 -2.945 1.00 91.38 90 ILE A N 1
ATOM 704 C CA . ILE A 1 90 ? 14.661 -1.470 -2.194 1.00 91.38 90 ILE A CA 1
ATOM 705 C C . ILE A 1 90 ? 14.433 -0.115 -1.535 1.00 91.38 90 ILE A C 1
ATOM 707 O O . ILE A 1 90 ? 15.309 0.395 -0.838 1.00 91.38 90 ILE A O 1
ATOM 711 N N . ARG A 1 91 ? 13.249 0.461 -1.735 1.00 93.31 91 ARG A N 1
ATOM 712 C CA . ARG A 1 91 ? 12.832 1.699 -1.072 1.00 93.31 91 ARG A CA 1
ATOM 713 C C . ARG A 1 91 ? 11.506 1.493 -0.366 1.00 93.31 91 ARG A C 1
ATOM 715 O O . ARG A 1 91 ? 10.646 0.785 -0.881 1.00 93.31 91 ARG A O 1
ATOM 722 N N . THR A 1 92 ? 11.348 2.149 0.778 1.00 96.38 92 THR A N 1
ATOM 723 C CA . THR A 1 92 ? 10.092 2.191 1.528 1.00 96.38 92 THR A CA 1
ATOM 724 C C . THR A 1 92 ? 9.610 3.630 1.625 1.00 96.38 92 THR A C 1
ATOM 726 O O . THR A 1 92 ? 10.395 4.537 1.892 1.00 96.38 92 THR A O 1
ATOM 729 N N . LEU A 1 93 ? 8.320 3.829 1.387 1.00 97.50 93 LEU A N 1
ATOM 730 C CA . LEU A 1 93 ? 7.608 5.087 1.554 1.00 97.50 93 LEU A CA 1
ATOM 731 C C . LEU A 1 93 ? 6.487 4.855 2.558 1.00 97.50 93 LEU A C 1
ATOM 733 O O . LEU A 1 93 ? 5.772 3.864 2.436 1.00 97.50 93 LEU A O 1
ATOM 737 N N . HIS A 1 94 ? 6.338 5.771 3.503 1.00 98.06 94 HIS A N 1
ATOM 738 C CA . HIS A 1 94 ? 5.340 5.697 4.560 1.00 98.06 94 HIS A CA 1
ATOM 739 C C . HIS A 1 94 ? 4.381 6.884 4.453 1.00 98.06 94 HIS A C 1
ATOM 741 O O . HIS A 1 94 ? 4.819 8.020 4.249 1.00 98.06 94 HIS A O 1
ATOM 747 N N . PHE A 1 95 ? 3.085 6.617 4.593 1.00 98.25 95 PHE A N 1
ATOM 748 C CA . PHE A 1 95 ? 2.027 7.620 4.605 1.00 98.25 95 PHE A CA 1
ATOM 749 C C . PHE A 1 95 ? 1.084 7.344 5.774 1.00 98.25 95 PHE A C 1
ATOM 751 O O . PHE A 1 95 ? 0.675 6.204 5.990 1.00 98.25 95 PHE A O 1
ATOM 758 N N . GLU A 1 96 ? 0.691 8.393 6.490 1.00 97.12 96 GLU A N 1
ATOM 759 C CA . GLU A 1 96 ? -0.171 8.293 7.668 1.00 97.12 96 GLU A CA 1
ATOM 760 C C . GLU A 1 96 ? -1.164 9.465 7.735 1.00 97.12 96 GLU A C 1
ATOM 762 O O . GLU A 1 96 ? -0.949 10.522 7.136 1.00 97.12 96 GLU A O 1
ATOM 767 N N . GLY A 1 97 ? -2.274 9.256 8.444 1.00 94.12 97 GLY A N 1
ATOM 768 C CA . GLY A 1 97 ? -3.333 10.233 8.680 1.00 94.12 97 GLY A CA 1
ATOM 769 C C . GLY A 1 97 ? -4.547 10.047 7.768 1.00 94.12 97 GLY A C 1
ATOM 770 O O . GLY A 1 97 ? -4.602 9.143 6.938 1.00 94.12 97 GLY A O 1
ATOM 771 N N . GLN A 1 98 ? -5.534 10.941 7.892 1.00 92.00 98 GLN A N 1
ATOM 772 C CA . GLN A 1 98 ? -6.822 10.832 7.182 1.00 92.00 98 GLN A CA 1
ATOM 773 C C . GLN A 1 98 ? -6.677 10.799 5.649 1.00 92.00 98 GLN A C 1
ATOM 775 O O . GLN A 1 98 ? -7.499 10.207 4.960 1.00 92.00 98 GLN A O 1
ATOM 780 N N . ASN A 1 99 ? -5.600 11.381 5.114 1.00 93.44 99 ASN A N 1
ATOM 781 C CA . ASN A 1 99 ? -5.314 11.432 3.679 1.00 93.44 99 ASN A CA 1
ATOM 782 C C . ASN A 1 99 ? -4.242 10.423 3.226 1.00 93.44 99 ASN A C 1
ATOM 784 O O . ASN A 1 99 ? -3.759 10.531 2.096 1.00 93.44 99 ASN A O 1
ATOM 788 N N . ALA A 1 100 ? -3.851 9.456 4.068 1.00 96.12 100 ALA A N 1
ATOM 789 C CA . ALA A 1 100 ? -2.735 8.542 3.802 1.00 96.12 100 ALA A CA 1
ATOM 790 C C . ALA A 1 100 ? -2.844 7.859 2.428 1.00 96.12 100 ALA A C 1
ATOM 792 O O . ALA A 1 100 ? -1.915 7.920 1.622 1.00 96.12 100 ALA A O 1
ATOM 793 N N . ILE A 1 101 ? -4.011 7.288 2.111 1.00 95.19 101 ILE A N 1
ATOM 794 C CA . ILE A 1 101 ? -4.262 6.628 0.823 1.00 95.19 101 ILE A CA 1
ATOM 795 C C . ILE A 1 101 ? -4.173 7.594 -0.369 1.00 95.19 101 ILE A C 1
ATOM 797 O O . ILE A 1 101 ? -3.628 7.233 -1.411 1.00 95.19 101 ILE A O 1
ATOM 801 N N . LEU A 1 102 ? -4.666 8.828 -0.235 1.00 94.50 102 LEU A N 1
ATOM 802 C CA . LEU A 1 102 ? -4.642 9.818 -1.315 1.00 94.50 102 LEU A CA 1
ATOM 803 C C . LEU A 1 102 ? -3.209 10.269 -1.609 1.00 94.50 102 LEU A C 1
ATOM 805 O O . LEU A 1 102 ? -2.802 10.334 -2.771 1.00 94.50 102 LEU A O 1
ATOM 809 N N . LEU A 1 103 ? -2.425 10.525 -0.558 1.00 96.00 103 LEU A N 1
ATOM 810 C CA . LEU A 1 103 ? -1.006 10.861 -0.676 1.00 96.00 103 LEU A CA 1
ATOM 811 C C . LEU A 1 103 ? -0.213 9.707 -1.294 1.00 96.00 103 LEU A C 1
ATOM 813 O O . LEU A 1 103 ? 0.584 9.933 -2.206 1.00 96.00 103 LEU A O 1
ATOM 817 N N . ALA A 1 104 ? -0.486 8.476 -0.865 1.00 96.62 104 ALA A N 1
ATOM 818 C CA . ALA A 1 104 ? 0.145 7.288 -1.415 1.00 96.62 104 ALA A CA 1
ATOM 819 C C . ALA A 1 104 ? -0.162 7.136 -2.912 1.00 96.62 104 ALA A C 1
ATOM 821 O O . ALA A 1 104 ? 0.757 7.024 -3.724 1.00 96.62 104 ALA A O 1
ATOM 822 N N . LEU A 1 105 ? -1.434 7.222 -3.317 1.00 95.00 105 LEU A N 1
ATOM 823 C CA . LEU A 1 105 ? -1.829 7.135 -4.727 1.00 95.00 105 LEU A CA 1
ATOM 824 C C . LEU A 1 105 ? -1.204 8.248 -5.579 1.00 95.00 105 LEU A C 1
ATOM 826 O O .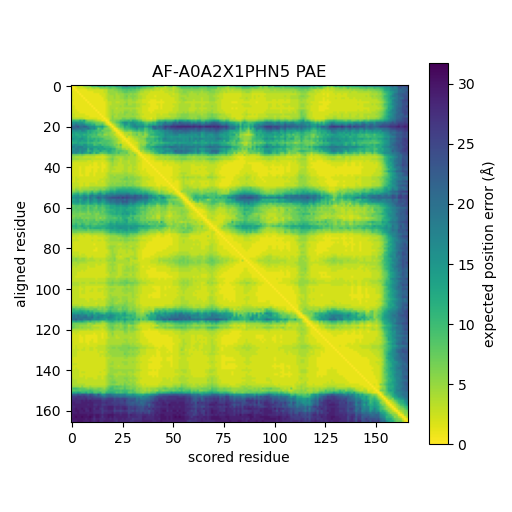 LEU A 1 105 ? -0.756 7.964 -6.690 1.00 95.00 105 LEU A O 1
ATOM 830 N N . LYS A 1 106 ? -1.105 9.476 -5.051 1.00 94.56 106 LYS A N 1
ATOM 831 C CA . LYS A 1 106 ? -0.419 10.602 -5.707 1.00 94.56 106 LYS A CA 1
ATOM 832 C C . LYS A 1 106 ? 1.074 10.329 -5.909 1.00 94.56 106 LYS A C 1
ATOM 834 O O . LYS A 1 106 ? 1.631 10.642 -6.959 1.00 94.56 106 LYS A O 1
ATOM 839 N N . VAL A 1 107 ? 1.753 9.766 -4.911 1.00 93.62 107 VAL A N 1
ATOM 840 C CA . VAL A 1 107 ? 3.175 9.428 -5.055 1.00 93.62 107 VAL A CA 1
ATOM 841 C C . VAL A 1 107 ? 3.362 8.265 -6.024 1.00 93.62 107 VAL A C 1
ATOM 843 O O . VAL A 1 107 ? 4.253 8.328 -6.870 1.00 93.62 107 VAL A O 1
ATOM 846 N N . LEU A 1 108 ? 2.499 7.247 -5.970 1.00 92.19 108 LEU A N 1
ATOM 847 C CA . LEU A 1 108 ? 2.538 6.131 -6.912 1.00 92.19 108 LEU A CA 1
ATOM 848 C C . LEU A 1 108 ? 2.344 6.602 -8.355 1.00 92.19 108 LEU A C 1
ATOM 850 O O . LEU A 1 108 ? 3.108 6.194 -9.226 1.00 92.19 108 LEU A O 1
ATOM 854 N N . SER A 1 109 ? 1.383 7.497 -8.608 1.00 89.81 109 SER A N 1
ATOM 855 C CA . SER A 1 109 ? 1.132 8.018 -9.956 1.00 89.81 109 SER A CA 1
AT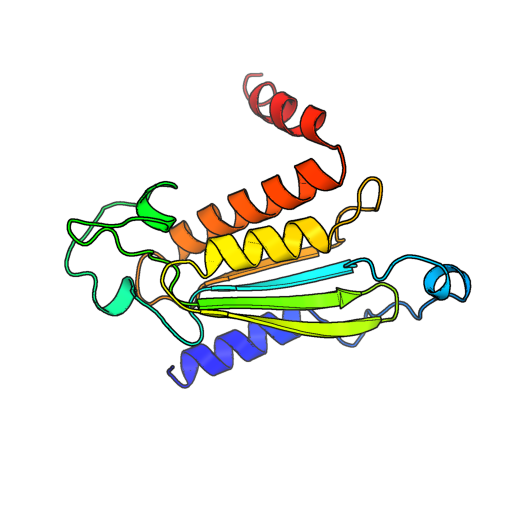OM 856 C C . SER A 1 109 ? 2.325 8.777 -10.532 1.00 89.81 109 SER A C 1
ATOM 858 O O . SER A 1 109 ? 2.507 8.780 -11.739 1.00 89.81 109 SER A O 1
ATOM 860 N N . ASN A 1 110 ? 3.145 9.396 -9.678 1.00 86.56 110 ASN A N 1
ATOM 861 C CA . ASN A 1 110 ? 4.363 10.098 -10.092 1.00 86.56 110 ASN A CA 1
ATOM 862 C C . ASN A 1 110 ? 5.582 9.170 -10.222 1.00 86.56 110 ASN A C 1
ATOM 864 O O . ASN A 1 110 ? 6.595 9.564 -10.796 1.00 86.56 110 ASN A O 1
ATOM 868 N N . LYS A 1 111 ? 5.515 7.965 -9.646 1.00 84.19 111 LYS A N 1
ATOM 869 C CA . LYS A 1 111 ? 6.581 6.951 -9.686 1.00 84.19 111 LYS A CA 1
ATOM 870 C C . LYS A 1 111 ? 6.409 5.944 -10.821 1.00 84.19 111 LYS A C 1
ATOM 872 O O . LYS A 1 111 ? 7.381 5.294 -11.192 1.00 84.19 111 LYS A O 1
ATOM 877 N N . ILE A 1 112 ? 5.196 5.798 -11.346 1.00 80.50 112 ILE A N 1
ATOM 878 C CA . ILE A 1 112 ? 4.925 5.016 -12.550 1.00 80.50 112 ILE A CA 1
ATOM 879 C C . ILE A 1 112 ? 4.928 5.990 -13.717 1.00 80.50 112 ILE A C 1
ATOM 881 O O . ILE A 1 112 ? 4.000 6.778 -13.883 1.00 80.50 112 ILE A O 1
ATOM 885 N N . TYR A 1 113 ? 6.005 5.963 -14.491 1.00 72.38 113 TYR A N 1
ATOM 886 C CA . TYR A 1 113 ? 6.151 6.827 -15.651 1.00 72.38 113 TYR A CA 1
ATOM 887 C C . TYR A 1 113 ? 5.203 6.383 -16.776 1.00 72.38 113 TYR A C 1
ATOM 889 O O . TYR A 1 113 ? 4.710 5.252 -16.799 1.00 72.38 113 TYR A O 1
ATOM 897 N N . ARG A 1 114 ? 4.901 7.281 -17.716 1.00 63.19 114 ARG A N 1
ATOM 898 C CA . ARG A 1 114 ? 4.073 6.913 -18.869 1.00 63.19 114 ARG A CA 1
ATOM 899 C C . ARG A 1 114 ? 4.856 6.033 -19.833 1.00 63.19 114 ARG A C 1
ATOM 901 O O . ARG A 1 114 ? 5.996 6.347 -20.153 1.00 63.19 114 ARG A O 1
ATOM 908 N N . GLY A 1 115 ? 4.216 4.975 -20.328 1.00 60.06 115 GLY A N 1
ATOM 909 C CA . GLY A 1 115 ? 4.782 4.099 -21.360 1.00 60.06 115 GLY A CA 1
ATOM 910 C C . GLY A 1 115 ? 5.867 3.128 -20.880 1.00 60.06 115 GLY A C 1
ATOM 911 O O . GLY A 1 115 ? 6.480 2.466 -21.711 1.00 60.06 115 GLY A O 1
ATOM 912 N N . VAL A 1 116 ? 6.099 3.022 -19.569 1.00 70.56 116 VAL A N 1
ATOM 913 C CA . VAL A 1 116 ? 6.950 1.972 -18.982 1.00 70.56 116 VAL A CA 1
ATOM 914 C C . VAL A 1 116 ? 6.149 0.721 -18.653 1.00 70.56 116 VAL A C 1
ATOM 916 O O . VAL A 1 116 ? 4.918 0.734 -18.601 1.00 70.56 116 VAL A O 1
ATOM 919 N N . ASN A 1 117 ? 6.869 -0.378 -18.438 1.00 73.81 117 ASN A N 1
ATOM 920 C CA . ASN A 1 117 ? 6.262 -1.662 -18.132 1.00 73.81 117 ASN A CA 1
ATOM 921 C C . ASN A 1 117 ? 5.489 -1.605 -16.809 1.00 73.81 117 ASN A C 1
ATOM 923 O O . ASN A 1 117 ? 5.897 -0.967 -15.835 1.00 73.81 117 ASN A O 1
ATOM 927 N N . ARG A 1 118 ? 4.368 -2.330 -16.759 1.00 82.25 118 ARG A N 1
ATOM 928 C CA . ARG A 1 118 ? 3.669 -2.602 -15.503 1.00 82.25 118 ARG A CA 1
ATOM 929 C C . ARG A 1 118 ? 4.631 -3.319 -14.541 1.00 82.25 118 ARG A C 1
ATOM 931 O O . ARG A 1 118 ? 5.346 -4.206 -15.002 1.00 82.25 118 ARG A O 1
ATOM 938 N N . PRO A 1 119 ? 4.607 -3.017 -13.228 1.00 87.25 119 PRO A N 1
ATOM 939 C CA . PRO A 1 119 ? 5.344 -3.811 -12.252 1.00 87.25 119 PRO A CA 1
ATOM 940 C C . PRO A 1 119 ? 5.028 -5.305 -12.399 1.00 87.25 119 PRO A C 1
ATOM 942 O O . PRO A 1 119 ? 3.856 -5.681 -12.499 1.00 87.25 119 PRO A O 1
ATOM 945 N N . ASP A 1 120 ? 6.065 -6.143 -12.359 1.00 87.19 120 ASP A N 1
ATOM 946 C CA . ASP A 1 120 ? 5.974 -7.604 -12.461 1.00 87.19 120 ASP A CA 1
ATOM 947 C C . ASP A 1 120 ? 5.082 -8.190 -11.357 1.00 87.19 120 ASP A C 1
ATOM 949 O O . ASP A 1 120 ? 4.391 -9.191 -11.549 1.00 87.19 120 ASP A O 1
ATOM 953 N N . SER A 1 121 ? 5.093 -7.562 -10.178 1.00 90.75 121 SER A N 1
ATOM 954 C CA . SER A 1 121 ? 4.281 -7.975 -9.040 1.00 90.75 121 SER A CA 1
ATOM 955 C C . SER A 1 121 ? 3.774 -6.786 -8.227 1.00 90.75 121 SER A C 1
ATOM 957 O O . SER A 1 121 ? 4.500 -5.832 -7.939 1.00 90.75 121 SER A O 1
ATOM 959 N N . ILE A 1 122 ? 2.503 -6.866 -7.830 1.00 94.50 122 ILE A N 1
ATOM 960 C CA . ILE A 1 122 ? 1.868 -5.954 -6.878 1.00 94.50 122 ILE A CA 1
ATOM 961 C C . ILE A 1 122 ? 1.203 -6.819 -5.809 1.00 94.50 122 ILE A C 1
ATOM 963 O O . ILE A 1 122 ? 0.251 -7.546 -6.095 1.00 94.50 122 ILE A O 1
ATOM 967 N N . GLN A 1 123 ? 1.710 -6.758 -4.582 1.00 96.94 123 GLN A N 1
ATOM 968 C CA . GLN A 1 123 ? 1.184 -7.501 -3.444 1.00 96.94 123 GLN A CA 1
ATOM 969 C C . GLN A 1 123 ? 0.656 -6.529 -2.393 1.00 96.94 123 GLN A C 1
ATOM 971 O O . GLN A 1 123 ? 1.381 -5.659 -1.921 1.00 96.94 123 GLN A O 1
ATOM 976 N N . VAL A 1 124 ? -0.615 -6.683 -2.023 1.00 98.12 124 VAL A N 1
ATOM 977 C CA . VAL A 1 124 ? -1.289 -5.830 -1.036 1.00 98.12 124 VAL A CA 1
ATOM 978 C C . VAL A 1 124 ? -1.695 -6.680 0.154 1.00 98.12 124 VAL A C 1
ATOM 980 O O . VAL A 1 124 ? -2.388 -7.690 -0.013 1.00 98.12 124 VAL A O 1
ATOM 983 N N . TYR A 1 125 ? -1.291 -6.241 1.340 1.00 98.38 125 TYR A N 1
ATOM 984 C CA . TYR A 1 125 ? -1.601 -6.854 2.624 1.00 98.38 125 TYR A CA 1
ATOM 985 C C . TYR A 1 125 ? -2.238 -5.816 3.544 1.00 98.38 125 TYR A C 1
ATOM 987 O O . TYR A 1 125 ? -1.888 -4.638 3.510 1.00 98.38 125 TYR A O 1
ATOM 995 N N . CYS A 1 126 ? -3.180 -6.258 4.369 1.00 97.94 126 CYS A N 1
ATOM 996 C CA . CYS A 1 126 ? -3.867 -5.406 5.328 1.00 97.94 126 CYS A CA 1
ATOM 997 C C . CYS A 1 126 ? -3.676 -5.969 6.733 1.00 97.94 126 CYS A C 1
ATOM 999 O O . CYS A 1 126 ? -3.821 -7.176 6.942 1.00 97.94 126 CYS A O 1
ATOM 1001 N N . TYR A 1 127 ? -3.339 -5.088 7.669 1.00 97.81 127 TYR A N 1
ATOM 1002 C CA . TYR A 1 127 ? -3.057 -5.418 9.064 1.00 97.81 127 TYR A CA 1
ATOM 1003 C C . TYR A 1 127 ? -4.120 -4.881 10.024 1.00 97.81 127 TYR A C 1
ATOM 1005 O O . TYR A 1 127 ? -3.981 -5.061 11.230 1.00 97.81 127 TYR A O 1
ATOM 1013 N N . SER A 1 128 ? -5.210 -4.322 9.487 1.00 95.56 128 SER A N 1
ATOM 1014 C CA . SER A 1 128 ? -6.363 -3.897 10.275 1.00 95.56 128 SER A CA 1
ATOM 1015 C C . SER A 1 128 ? -6.997 -5.029 11.069 1.00 95.56 128 SER A C 1
ATOM 1017 O O . SER A 1 128 ? -6.976 -6.198 10.652 1.00 95.56 128 SER A O 1
ATOM 1019 N N . GLU A 1 129 ? -7.584 -4.660 12.200 1.00 93.50 129 GLU A N 1
ATOM 1020 C CA . GLU A 1 129 ? -8.387 -5.520 13.060 1.00 93.50 129 GLU A CA 1
ATOM 1021 C C . GLU A 1 129 ? -9.728 -5.871 12.411 1.00 93.50 129 GLU A C 1
ATOM 1023 O O . GLU A 1 129 ? -10.135 -7.034 12.444 1.00 93.50 129 GLU A O 1
ATOM 1028 N N . ARG A 1 130 ? -10.385 -4.905 11.754 1.00 91.69 130 ARG A N 1
ATOM 1029 C CA . ARG A 1 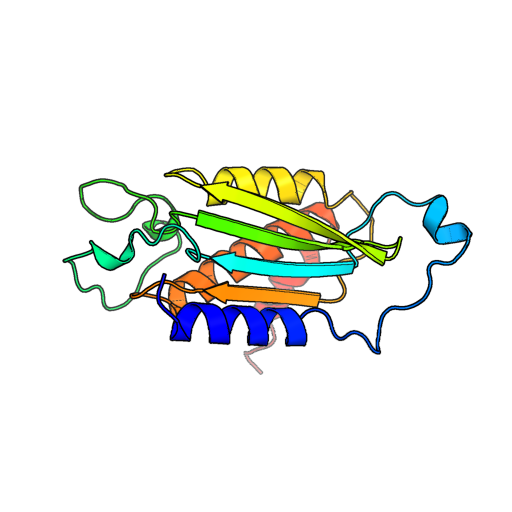130 ? -11.657 -5.116 11.042 1.00 91.69 130 ARG A CA 1
ATOM 1030 C C . ARG A 1 130 ? -11.509 -4.890 9.540 1.00 91.69 130 ARG A C 1
ATOM 1032 O O . ARG A 1 130 ? -10.551 -4.279 9.074 1.00 91.69 130 ARG A O 1
ATOM 1039 N N . TYR A 1 131 ? -12.458 -5.425 8.769 1.00 92.25 131 TYR A N 1
ATOM 1040 C CA . TYR A 1 131 ? -12.578 -5.220 7.315 1.00 92.25 131 TYR A CA 1
ATOM 1041 C C . TYR A 1 131 ? -11.318 -5.554 6.497 1.00 92.25 131 TYR A C 1
ATOM 1043 O O . TYR A 1 131 ? -11.136 -5.064 5.384 1.00 92.25 131 TYR A O 1
ATOM 1051 N N . ARG A 1 132 ? -10.432 -6.409 7.026 1.00 94.06 132 ARG A N 1
ATOM 1052 C CA . ARG A 1 132 ? -9.109 -6.684 6.446 1.00 94.06 132 ARG A CA 1
ATOM 1053 C C . ARG A 1 132 ? -9.174 -7.110 4.979 1.00 94.06 132 ARG A C 1
ATOM 1055 O O . ARG A 1 132 ? -8.362 -6.672 4.164 1.00 94.06 132 ARG A O 1
ATOM 1062 N N . GLN A 1 133 ? -10.120 -7.988 4.646 1.00 94.00 133 GLN A N 1
ATOM 1063 C CA . GLN A 1 133 ? -10.299 -8.481 3.282 1.00 94.00 133 GLN A CA 1
ATOM 1064 C C . GLN A 1 133 ? -10.831 -7.384 2.357 1.00 94.00 133 GLN A C 1
ATOM 1066 O O . GLN A 1 133 ? -10.263 -7.185 1.284 1.00 94.00 133 GLN A O 1
ATOM 1071 N N . ASP A 1 134 ? -11.849 -6.642 2.785 1.00 93.88 134 ASP A N 1
ATOM 1072 C CA . ASP A 1 134 ? -12.460 -5.584 1.980 1.00 93.88 134 ASP A CA 1
ATOM 1073 C C . ASP A 1 134 ? -11.478 -4.439 1.724 1.00 93.88 134 ASP A C 1
ATOM 1075 O O . ASP A 1 134 ? -11.262 -4.062 0.572 1.00 93.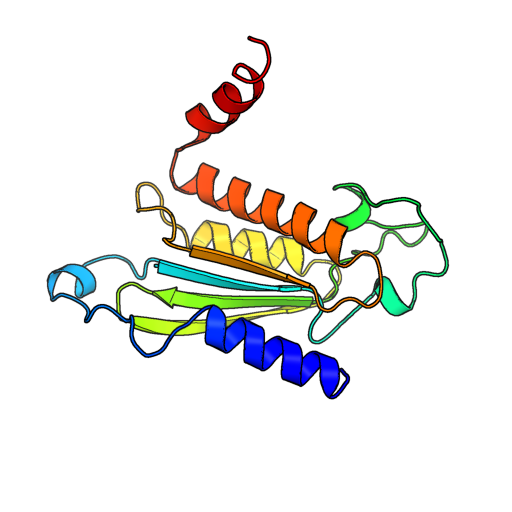88 134 ASP A O 1
ATOM 1079 N N . LEU A 1 135 ? -10.781 -3.960 2.762 1.00 95.62 135 LEU A N 1
ATOM 1080 C CA . LEU A 1 135 ? -9.744 -2.932 2.634 1.00 95.62 135 LEU A CA 1
ATOM 1081 C C . LEU A 1 135 ? -8.649 -3.365 1.664 1.00 95.62 135 LEU A C 1
ATOM 1083 O O . LEU A 1 135 ? -8.264 -2.605 0.773 1.00 95.62 135 LEU A O 1
ATOM 1087 N N . ARG A 1 136 ? -8.180 -4.612 1.780 1.00 97.19 136 ARG A N 1
ATOM 1088 C CA . ARG A 1 136 ? -7.197 -5.167 0.848 1.00 97.19 136 ARG A CA 1
ATOM 1089 C C . ARG A 1 136 ? -7.708 -5.127 -0.594 1.00 97.19 136 ARG A C 1
ATOM 1091 O O . ARG A 1 136 ? -6.959 -4.706 -1.472 1.00 97.19 136 ARG A O 1
ATOM 1098 N N . GLN A 1 137 ? -8.945 -5.556 -0.852 1.00 96.19 137 GLN A N 1
ATOM 1099 C CA . GLN A 1 137 ? -9.510 -5.591 -2.207 1.00 96.19 137 GLN A CA 1
ATOM 1100 C C . GLN A 1 137 ? -9.739 -4.187 -2.779 1.00 96.19 137 GLN A C 1
ATOM 1102 O O . GLN A 1 137 ? -9.381 -3.924 -3.929 1.00 96.19 137 GLN A O 1
ATOM 1107 N N . LEU A 1 138 ? -10.270 -3.266 -1.975 1.00 96.00 138 LEU A N 1
ATOM 1108 C CA . LEU A 1 138 ? -10.518 -1.883 -2.378 1.00 96.00 138 LEU A CA 1
ATOM 1109 C C . LEU A 1 138 ? -9.213 -1.153 -2.722 1.00 96.00 138 LEU A C 1
ATOM 1111 O O . LEU A 1 138 ? -9.098 -0.573 -3.807 1.00 96.00 138 LEU A O 1
ATOM 1115 N N . VAL A 1 139 ? -8.198 -1.243 -1.854 1.00 96.69 139 VAL A N 1
ATOM 1116 C CA . VAL A 1 139 ? -6.875 -0.647 -2.106 1.00 96.69 139 VAL A CA 1
ATOM 1117 C C . VAL A 1 139 ? -6.200 -1.299 -3.309 1.00 96.69 139 VAL A C 1
ATOM 1119 O O . VAL A 1 139 ? -5.690 -0.588 -4.175 1.00 96.69 139 VAL A O 1
ATOM 1122 N N . MET A 1 140 ? -6.245 -2.630 -3.430 1.00 96.75 140 MET A N 1
ATOM 1123 C CA . MET A 1 140 ? -5.730 -3.342 -4.606 1.00 96.75 140 MET A CA 1
ATOM 1124 C C . MET A 1 140 ? -6.392 -2.840 -5.899 1.00 96.75 140 MET A C 1
ATOM 1126 O O . MET A 1 140 ? -5.709 -2.618 -6.902 1.00 96.75 140 MET A O 1
ATOM 1130 N N . GLY A 1 141 ? -7.706 -2.608 -5.888 1.00 94.94 141 GLY A N 1
ATOM 1131 C CA . GLY A 1 141 ? -8.435 -2.039 -7.021 1.00 94.94 141 GLY A CA 1
ATOM 1132 C C . GLY A 1 141 ? -7.996 -0.612 -7.366 1.00 94.94 141 GLY A C 1
ATOM 1133 O O . GLY A 1 141 ? -7.830 -0.284 -8.542 1.00 94.94 141 GLY A O 1
ATOM 1134 N N . LEU A 1 142 ? -7.780 0.249 -6.368 1.00 94.56 142 LEU A N 1
ATOM 1135 C CA . LEU A 1 142 ? -7.293 1.621 -6.572 1.00 94.56 142 LEU A CA 1
ATOM 1136 C C . LEU A 1 142 ? -5.864 1.654 -7.125 1.00 94.56 142 LEU A C 1
ATOM 1138 O O . LEU A 1 142 ? -5.605 2.339 -8.113 1.00 94.56 142 LEU A O 1
ATOM 1142 N N . VAL A 1 143 ? -4.960 0.865 -6.547 1.00 95.12 143 VAL A N 1
ATOM 1143 C CA . VAL A 1 143 ? -3.561 0.765 -6.981 1.00 95.12 143 VAL A CA 1
ATOM 1144 C C . VAL A 1 143 ? -3.473 0.248 -8.413 1.00 95.12 143 VAL A C 1
ATOM 1146 O O . VAL A 1 143 ? -2.809 0.861 -9.246 1.00 95.12 143 VAL A O 1
ATOM 1149 N N . ASN A 1 144 ? -4.188 -0.831 -8.742 1.00 93.38 144 ASN A N 1
ATOM 1150 C CA . ASN A 1 144 ? -4.182 -1.374 -10.100 1.00 93.38 144 ASN A CA 1
ATOM 1151 C C . ASN A 1 144 ? -4.754 -0.391 -11.126 1.00 93.38 144 ASN A C 1
ATOM 1153 O O . ASN A 1 144 ? -4.248 -0.330 -12.247 1.00 93.38 144 ASN A O 1
ATOM 1157 N N . ARG A 1 145 ? -5.779 0.391 -10.761 1.00 91.44 145 ARG A N 1
ATOM 1158 C CA . ARG A 1 145 ? -6.298 1.464 -11.621 1.00 91.44 145 ARG A CA 1
ATOM 1159 C C . ARG A 1 145 ? -5.265 2.569 -11.823 1.00 91.44 145 ARG A C 1
ATOM 1161 O O . ARG A 1 145 ? -5.018 2.932 -12.967 1.00 91.44 145 ARG A O 1
ATOM 1168 N N . CYS A 1 146 ? -4.615 3.031 -10.754 1.00 91.50 146 CYS A N 1
ATOM 1169 C CA . CYS A 1 146 ? -3.540 4.024 -10.824 1.00 91.50 146 CYS A CA 1
ATOM 1170 C C . CYS A 1 146 ? -2.416 3.571 -11.773 1.00 91.50 146 CYS A C 1
ATOM 1172 O O . CYS A 1 146 ? -2.067 4.290 -12.707 1.00 91.50 146 CYS A O 1
ATOM 1174 N N . VAL A 1 147 ? -1.935 2.334 -11.608 1.00 90.19 147 VAL A N 1
ATOM 1175 C CA . VAL A 1 147 ? -0.915 1.723 -12.475 1.00 90.19 147 VAL A CA 1
ATOM 1176 C C . VAL A 1 147 ? -1.386 1.657 -13.931 1.00 90.19 147 VAL A C 1
ATOM 1178 O O . VAL A 1 147 ? -0.663 2.074 -14.830 1.00 90.19 147 VAL A O 1
ATOM 1181 N N . SER A 1 148 ? -2.605 1.166 -14.176 1.00 88.62 148 SER A N 1
ATOM 1182 C CA . SER A 1 148 ? -3.126 0.975 -15.541 1.00 88.62 148 SER A CA 1
ATOM 1183 C C . SER A 1 148 ? -3.304 2.303 -16.285 1.00 88.62 148 SER A C 1
ATOM 1185 O O . SER A 1 148 ? -3.045 2.368 -17.483 1.00 88.62 148 SER A O 1
ATOM 1187 N N . ILE A 1 149 ? -3.709 3.366 -15.579 1.00 86.69 149 ILE A N 1
ATOM 1188 C CA . ILE A 1 149 ? -3.816 4.718 -16.145 1.00 86.69 149 ILE A CA 1
ATOM 1189 C C . ILE A 1 149 ? -2.441 5.230 -16.583 1.00 86.69 149 ILE A C 1
ATOM 1191 O O . ILE A 1 149 ? -2.324 5.761 -17.684 1.00 86.69 149 ILE A O 1
ATOM 1195 N N . GLN A 1 150 ? -1.404 5.057 -15.757 1.00 82.88 150 GLN A N 1
ATOM 1196 C CA . GLN A 1 150 ? -0.064 5.550 -16.092 1.00 82.88 150 GLN A CA 1
ATOM 1197 C C . GLN A 1 150 ? 0.586 4.766 -17.233 1.00 82.88 150 GLN A C 1
ATOM 1199 O O . GLN A 1 150 ? 1.177 5.363 -18.128 1.00 82.88 150 GLN A O 1
ATOM 1204 N N . VAL A 1 151 ? 0.413 3.443 -17.264 1.00 83.00 151 VAL A N 1
ATOM 1205 C CA . VAL A 1 151 ? 0.950 2.594 -18.343 1.00 83.00 151 VAL A CA 1
ATOM 1206 C C . VAL A 1 151 ? 0.201 2.806 -19.675 1.00 83.00 151 VAL A C 1
ATOM 1208 O O . VAL A 1 151 ? 0.729 2.481 -20.732 1.00 83.00 151 VAL A O 1
ATOM 1211 N N . GLY A 1 152 ? -0.995 3.412 -19.658 1.00 76.94 152 GLY A N 1
ATOM 1212 C CA . GLY A 1 152 ? -1.802 3.664 -20.862 1.00 76.94 152 GLY A CA 1
ATOM 1213 C C . GLY A 1 152 ? -2.687 2.482 -21.279 1.00 76.94 152 GLY A C 1
ATOM 1214 O O . GLY A 1 152 ? -3.153 2.416 -22.413 1.00 76.94 152 GLY A O 1
ATOM 1215 N N . ASP A 1 153 ? -2.961 1.560 -20.357 1.00 71.62 153 ASP A N 1
ATOM 1216 C CA . ASP A 1 153 ? -3.562 0.243 -20.620 1.00 71.62 153 ASP A CA 1
ATOM 1217 C C . ASP A 1 153 ? -5.103 0.222 -20.445 1.00 71.62 153 ASP A C 1
ATOM 1219 O O . ASP A 1 153 ? -5.736 -0.815 -20.222 1.00 71.62 153 ASP A O 1
ATOM 1223 N N . ILE A 1 154 ? -5.738 1.400 -20.514 1.00 60.03 154 ILE A N 1
ATOM 1224 C CA . ILE A 1 154 ? -7.147 1.639 -20.134 1.00 60.03 154 ILE A CA 1
ATOM 1225 C C . ILE A 1 154 ? -8.132 0.809 -20.991 1.00 60.03 154 ILE A C 1
ATOM 1227 O O . ILE A 1 154 ? -9.217 0.449 -20.529 1.00 60.03 154 ILE A O 1
ATOM 1231 N N . ASN A 1 155 ? -7.726 0.395 -22.194 1.00 50.78 155 ASN A N 1
ATOM 1232 C CA . ASN A 1 155 ? -8.556 -0.365 -23.136 1.00 50.78 155 ASN A CA 1
ATOM 1233 C C . ASN A 1 155 ? -8.783 -1.846 -22.753 1.00 50.78 155 ASN A C 1
ATOM 1235 O O . ASN A 1 155 ? -9.689 -2.481 -23.297 1.00 50.78 155 ASN A O 1
ATOM 1239 N N . ASN A 1 156 ? -8.016 -2.412 -21.812 1.00 47.38 156 ASN A N 1
ATOM 1240 C CA . ASN A 1 156 ? -8.119 -3.832 -21.434 1.00 47.38 156 ASN A CA 1
ATOM 1241 C C . ASN A 1 156 ? -9.079 -4.116 -20.259 1.00 47.38 156 ASN A C 1
ATOM 1243 O O . ASN A 1 156 ? -9.504 -5.259 -20.069 1.00 47.38 156 ASN A O 1
ATOM 1247 N N . LEU A 1 157 ? -9.477 -3.098 -19.487 1.00 48.81 157 LEU A N 1
ATOM 1248 C CA . LEU A 1 157 ? -10.402 -3.264 -18.354 1.00 48.81 157 LEU A CA 1
ATOM 1249 C C . LEU A 1 157 ? -11.865 -3.430 -18.803 1.00 48.81 157 LEU A C 1
ATOM 1251 O O . LEU A 1 157 ? -12.596 -4.212 -18.200 1.00 48.81 157 LEU A O 1
ATOM 1255 N N . ALA A 1 158 ? -12.269 -2.786 -19.903 1.00 44.28 158 ALA A N 1
ATOM 1256 C CA . ALA A 1 158 ? -13.623 -2.902 -20.455 1.00 44.28 158 ALA A CA 1
ATOM 1257 C C . ALA A 1 158 ? -13.919 -4.289 -21.068 1.00 44.28 158 ALA A C 1
ATOM 1259 O O . ALA A 1 158 ? -15.062 -4.735 -21.078 1.00 44.28 158 ALA A O 1
ATOM 1260 N N . LYS A 1 159 ? -12.894 -5.018 -21.532 1.00 42.22 159 LYS A N 1
ATOM 1261 C CA . LYS A 1 159 ? -13.074 -6.318 -22.208 1.00 42.22 159 LYS A CA 1
ATOM 1262 C C . LYS A 1 159 ? -13.269 -7.504 -21.255 1.00 42.22 159 LYS A C 1
ATOM 1264 O O . LYS A 1 159 ? -13.807 -8.525 -21.670 1.00 42.22 159 LYS A O 1
ATOM 1269 N N . ARG A 1 160 ? -12.893 -7.377 -19.975 1.00 44.22 160 ARG A N 1
ATOM 1270 C CA . ARG A 1 160 ? -13.016 -8.465 -18.981 1.00 44.22 160 ARG A CA 1
ATOM 1271 C C . ARG A 1 160 ? -14.428 -8.648 -18.411 1.00 44.22 160 ARG A C 1
ATOM 1273 O O . ARG A 1 160 ? -14.689 -9.685 -17.816 1.00 44.22 160 ARG A O 1
ATOM 1280 N N . HIS A 1 161 ? -15.333 -7.682 -18.585 1.00 42.81 161 HIS A N 1
ATOM 1281 C CA . HIS A 1 161 ? -16.750 -7.841 -18.213 1.00 42.81 161 HIS A CA 1
ATOM 1282 C C . HIS A 1 161 ? -17.611 -8.461 -19.322 1.00 42.81 161 HIS A C 1
ATOM 1284 O O . HIS A 1 161 ? -18.718 -8.901 -19.040 1.00 42.81 161 HIS A O 1
ATOM 1290 N N . VAL A 1 162 ? -17.110 -8.549 -20.558 1.00 46.69 162 VAL A N 1
ATOM 1291 C CA . VAL A 1 162 ? -17.889 -9.062 -21.701 1.00 46.69 162 VAL A CA 1
ATOM 1292 C C . VAL A 1 162 ? -17.663 -10.563 -21.939 1.00 46.69 162 VAL A C 1
ATOM 1294 O O . VAL A 1 162 ? -18.470 -11.210 -22.587 1.00 46.69 162 VAL A O 1
ATOM 1297 N N . THR A 1 163 ? -16.610 -11.167 -21.378 1.00 41.16 163 THR A N 1
ATOM 1298 C CA . THR A 1 163 ? -16.241 -12.576 -21.644 1.00 41.16 163 THR A CA 1
ATOM 1299 C C . THR A 1 163 ? -16.731 -13.591 -20.599 1.00 41.16 163 THR A C 1
ATOM 1301 O O . THR A 1 163 ? -16.238 -14.714 -20.568 1.00 41.16 163 THR A O 1
ATOM 1304 N N . ARG A 1 164 ? -17.698 -13.236 -19.739 1.00 40.81 164 ARG A N 1
ATOM 1305 C CA . ARG A 1 164 ? -18.281 -14.157 -18.733 1.00 40.81 164 ARG A CA 1
ATOM 1306 C C . ARG A 1 164 ? -19.755 -14.520 -18.963 1.00 40.81 164 ARG A C 1
ATOM 1308 O O . ARG A 1 164 ? -20.414 -14.997 -18.045 1.00 40.81 164 ARG A O 1
ATOM 1315 N N . SER A 1 165 ? -20.241 -14.337 -20.184 1.00 42.81 165 SER A N 1
ATOM 1316 C CA . SER A 1 165 ? -21.555 -14.793 -20.644 1.00 42.81 165 SER A CA 1
ATOM 1317 C C . SER A 1 165 ? -21.380 -15.504 -21.987 1.00 42.81 165 SER A C 1
ATOM 1319 O O . SER A 1 165 ? -21.474 -14.892 -23.048 1.00 42.81 165 SER A O 1
ATOM 1321 N N . GLY A 1 166 ? -21.053 -16.791 -21.907 1.00 37.09 166 GLY A N 1
ATOM 1322 C CA . GLY A 1 166 ? -20.936 -17.732 -23.017 1.00 37.09 166 GLY A CA 1
ATOM 1323 C C . GLY A 1 166 ? -20.956 -19.141 -22.462 1.00 37.09 166 GLY A C 1
ATOM 1324 O O . GLY A 1 166 ? -20.106 -19.401 -21.581 1.00 37.09 166 GLY A O 1
#

Foldseek 3Di:
DDPVLVVVVVVLVCVQDPPVDDDAADPVLVVDDFAFQTKEKEFCSPHAPQVVDPDDDPADDLCCQLANDPRGAHRGQKMKIWTATSNRDTDIDIAGDSCRLVVVLVVLLVRLAEQDDQHNYHHYFYSYPPNRVRNRVSSVVSSVVSRCVRPVNVVPVVVVVVPPPD